Protein AF-A0A831YGY6-F1 (afdb_monomer)

Mean predicted aligned error: 10.05 Å

Secondary structure (DSSP, 8-state):
---------------------TTGGG-TTEEEETTEEEEEEEES-HHHHHHHHHS--SS------S-PPTT---EEEEEEE-PPP-TTSEEEEEEEEEEE-TTS-EEEEEEEEEEEEEEP-TT---EE-S--B-

Structure (mmCIF, N/CA/C/O backbone):
data_AF-A0A831YGY6-F1
#
_entry.id   AF-A0A831YGY6-F1
#
loop_
_atom_site.group_PDB
_atom_site.id
_atom_site.type_symbol
_atom_site.label_atom_id
_atom_site.label_alt_id
_atom_site.label_comp_id
_atom_sit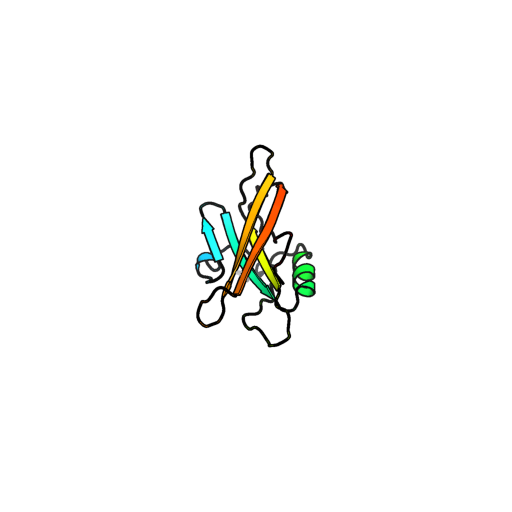e.label_asym_id
_atom_site.label_entity_id
_atom_site.label_seq_id
_atom_site.pdbx_PDB_ins_code
_atom_site.Cartn_x
_atom_site.Cartn_y
_atom_site.Cartn_z
_atom_site.occupancy
_atom_site.B_iso_or_equiv
_atom_site.auth_seq_id
_atom_site.auth_comp_id
_atom_site.auth_asym_id
_atom_site.auth_atom_id
_atom_site.pdbx_PDB_model_num
ATOM 1 N N . MET A 1 1 ? 53.065 4.866 32.891 1.00 40.94 1 MET A N 1
ATOM 2 C CA . MET A 1 1 ? 51.734 5.496 32.756 1.00 40.94 1 MET A CA 1
ATOM 3 C C . MET A 1 1 ? 51.116 4.999 31.463 1.00 40.94 1 MET A C 1
ATOM 5 O O . MET A 1 1 ? 51.554 5.425 30.406 1.00 40.94 1 MET A O 1
ATOM 9 N N . VAL A 1 2 ? 50.180 4.053 31.531 1.00 39.31 2 VAL A N 1
ATOM 10 C CA . VAL A 1 2 ? 49.420 3.594 30.358 1.00 39.31 2 VAL A CA 1
ATOM 11 C C . VAL A 1 2 ? 48.032 4.210 30.491 1.00 39.31 2 VAL A C 1
ATOM 13 O O . VAL A 1 2 ? 47.268 3.813 31.365 1.00 39.31 2 VAL A O 1
ATOM 16 N N . LEU A 1 3 ? 47.752 5.255 29.708 1.00 42.53 3 LEU A N 1
ATOM 17 C CA . LEU A 1 3 ? 46.422 5.857 29.627 1.00 42.53 3 LEU A CA 1
ATOM 18 C C . LEU A 1 3 ? 45.525 4.922 28.807 1.00 42.53 3 LEU A C 1
ATOM 20 O O . LEU A 1 3 ? 45.688 4.812 27.594 1.00 42.53 3 LEU A O 1
ATOM 24 N N . ALA A 1 4 ? 44.584 4.252 29.468 1.00 46.59 4 ALA A N 1
ATOM 25 C CA . ALA A 1 4 ? 43.491 3.554 28.806 1.00 46.59 4 ALA A CA 1
ATOM 26 C C . ALA A 1 4 ? 42.407 4.579 28.436 1.00 46.59 4 ALA A C 1
ATOM 28 O O . ALA A 1 4 ? 41.686 5.070 29.304 1.00 46.59 4 ALA A O 1
ATOM 29 N N . PHE A 1 5 ? 42.305 4.928 27.153 1.00 44.28 5 PHE A N 1
ATOM 30 C CA . PHE A 1 5 ? 41.155 5.662 26.629 1.00 44.28 5 PHE A CA 1
ATOM 31 C C . PHE A 1 5 ? 39.966 4.696 26.531 1.00 44.28 5 PHE A C 1
ATOM 33 O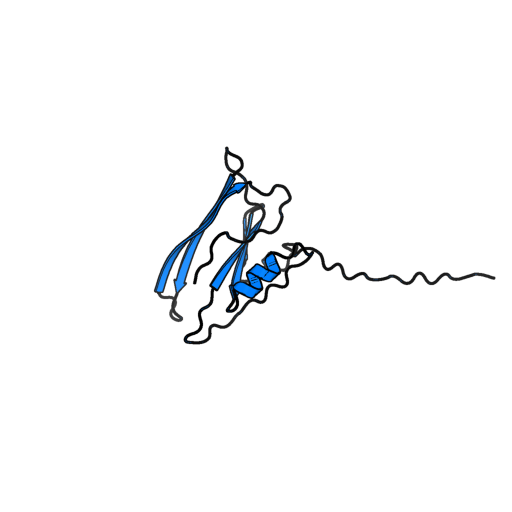 O . PHE A 1 5 ? 39.926 3.843 25.646 1.00 44.28 5 PHE A O 1
ATOM 40 N N . LEU A 1 6 ? 38.995 4.828 27.440 1.00 48.47 6 LEU A N 1
ATOM 41 C CA . LEU A 1 6 ? 37.656 4.280 27.230 1.00 48.47 6 LEU A CA 1
ATOM 42 C C . LEU A 1 6 ? 37.003 5.060 26.082 1.00 48.47 6 LEU A C 1
ATOM 44 O O . LEU A 1 6 ? 36.526 6.177 26.272 1.00 48.47 6 LEU A O 1
ATOM 48 N N . ALA A 1 7 ? 36.978 4.474 24.887 1.00 53.84 7 ALA A N 1
ATOM 49 C CA . ALA A 1 7 ? 36.092 4.930 23.829 1.00 53.84 7 ALA A CA 1
ATOM 50 C C . ALA A 1 7 ? 34.665 4.491 24.188 1.00 53.84 7 ALA A C 1
ATOM 52 O O . ALA A 1 7 ? 34.329 3.308 24.122 1.00 53.84 7 ALA A O 1
ATOM 53 N N . ALA A 1 8 ? 33.833 5.441 24.614 1.00 46.44 8 ALA A N 1
ATOM 54 C CA . ALA A 1 8 ? 32.401 5.229 24.746 1.00 46.44 8 ALA A CA 1
ATOM 55 C C . ALA A 1 8 ? 31.824 4.966 23.348 1.00 46.44 8 ALA A C 1
ATOM 57 O O . ALA A 1 8 ? 31.745 5.871 22.518 1.00 46.44 8 ALA A O 1
ATOM 58 N N . VAL A 1 9 ? 31.450 3.716 23.075 1.00 45.62 9 VAL A N 1
ATOM 59 C CA . VAL A 1 9 ? 30.680 3.364 21.882 1.00 45.62 9 VAL A CA 1
ATOM 60 C C . VAL A 1 9 ? 29.274 3.916 22.091 1.00 45.62 9 VAL A C 1
ATOM 62 O O . VAL A 1 9 ? 28.442 3.309 22.762 1.00 45.62 9 VAL A O 1
ATOM 65 N N . LEU A 1 10 ? 29.024 5.107 21.552 1.00 39.94 10 LEU A N 1
ATOM 66 C CA . LEU A 1 10 ? 27.672 5.598 21.324 1.00 39.94 10 LEU A CA 1
ATOM 67 C C . LEU A 1 10 ? 27.026 4.647 20.315 1.00 39.94 10 LEU A C 1
ATOM 69 O O . LEU A 1 10 ? 27.252 4.761 19.112 1.00 39.94 10 LEU A O 1
ATOM 73 N N . VAL A 1 11 ? 26.234 3.691 20.803 1.00 41.66 11 VAL A N 1
ATOM 74 C CA . VAL A 1 11 ? 25.251 3.006 19.964 1.00 41.66 11 VAL A CA 1
ATOM 75 C C . VAL A 1 11 ? 24.187 4.051 19.650 1.00 41.66 11 VAL A C 1
ATOM 77 O O . VAL A 1 11 ? 23.190 4.191 20.355 1.00 41.66 11 VAL A O 1
ATOM 80 N N . ALA A 1 12 ? 24.443 4.852 18.617 1.00 44.28 12 ALA A N 1
ATOM 81 C CA . ALA A 1 12 ? 23.391 5.567 17.931 1.00 44.28 12 ALA A CA 1
ATOM 82 C C . ALA A 1 12 ? 22.462 4.487 17.377 1.00 44.28 12 ALA A C 1
ATOM 84 O O . ALA A 1 12 ? 22.810 3.795 16.421 1.00 44.28 12 ALA A O 1
ATOM 85 N N . GLY A 1 13 ? 21.318 4.280 18.032 1.00 44.38 13 GLY A N 1
ATOM 86 C CA . GLY A 1 13 ? 20.232 3.520 17.441 1.00 44.38 13 GLY A CA 1
ATOM 87 C C . GLY A 1 13 ? 19.907 4.198 16.121 1.00 44.38 13 GLY A C 1
ATOM 88 O O . GLY A 1 13 ? 19.395 5.316 16.110 1.00 44.38 13 GLY A O 1
ATOM 89 N N . SER A 1 14 ? 20.283 3.565 15.015 1.00 43.28 14 SER A N 1
ATOM 90 C CA . SER A 1 14 ? 19.883 3.995 13.690 1.00 43.28 14 SER A CA 1
ATOM 91 C C . SER A 1 14 ? 18.373 3.809 13.611 1.00 43.28 14 SER A C 1
ATOM 93 O O . SER A 1 14 ? 17.887 2.739 13.246 1.00 43.28 14 SER A O 1
ATOM 95 N N . GLY A 1 15 ? 17.631 4.857 13.971 1.00 41.75 15 GLY A N 1
ATOM 96 C CA . GLY A 1 15 ? 16.355 5.155 13.340 1.00 41.75 15 GLY A CA 1
ATOM 97 C C . GLY A 1 15 ? 16.668 5.343 11.866 1.00 41.75 15 GLY A C 1
ATOM 98 O O . GLY A 1 15 ? 17.002 6.436 11.435 1.00 41.75 15 GLY A O 1
ATOM 99 N N . GLY A 1 16 ? 16.780 4.227 11.158 1.00 31.75 16 GLY A N 1
ATOM 100 C CA . GLY A 1 16 ? 16.930 4.156 9.723 1.00 31.75 16 GLY A CA 1
ATOM 101 C C . GLY A 1 16 ? 15.546 4.094 9.108 1.00 31.75 16 GLY A C 1
ATOM 102 O O . GLY A 1 16 ? 14.554 3.830 9.788 1.00 31.75 16 GLY A O 1
ATOM 103 N N . ARG A 1 17 ? 15.492 4.329 7.799 1.00 44.19 17 ARG A N 1
ATOM 104 C CA . ARG A 1 17 ? 14.357 3.986 6.943 1.00 44.19 17 ARG A CA 1
ATOM 105 C C . ARG A 1 17 ? 13.712 2.675 7.408 1.00 44.19 17 ARG A C 1
ATOM 107 O O . ARG A 1 17 ? 14.431 1.765 7.815 1.00 44.19 17 ARG A O 1
ATOM 114 N N . ALA A 1 18 ? 12.391 2.539 7.277 1.00 44.94 18 ALA A N 1
ATOM 115 C CA . ALA A 1 18 ? 11.835 1.196 7.197 1.00 44.94 18 ALA A CA 1
ATOM 116 C C . ALA A 1 18 ? 12.487 0.542 5.971 1.00 44.94 18 ALA A C 1
ATOM 118 O O . ALA A 1 18 ? 12.136 0.805 4.824 1.00 44.94 18 ALA A O 1
ATOM 119 N N . GLU A 1 19 ? 13.546 -0.218 6.202 1.00 41.78 19 GLU A N 1
ATOM 120 C CA . GLU A 1 19 ? 14.018 -1.159 5.220 1.00 41.78 19 GLU A CA 1
ATOM 121 C C . GLU A 1 19 ? 12.890 -2.177 5.092 1.00 41.78 19 GLU A C 1
ATOM 123 O O . GLU A 1 19 ? 12.319 -2.602 6.103 1.00 41.78 19 GLU A O 1
ATOM 128 N N . ALA A 1 20 ? 12.539 -2.577 3.866 1.00 45.12 20 ALA A N 1
ATOM 129 C CA . ALA A 1 20 ? 11.824 -3.839 3.712 1.00 45.12 20 ALA A CA 1
ATOM 130 C C . ALA A 1 20 ? 12.823 -4.940 4.092 1.00 45.12 20 ALA A C 1
ATOM 132 O O . ALA A 1 20 ? 13.491 -5.525 3.242 1.00 45.12 20 ALA A O 1
ATOM 133 N N . GLY A 1 21 ? 13.032 -5.084 5.394 1.00 43.94 21 GLY A N 1
ATOM 134 C CA . GLY A 1 21 ? 13.857 -6.103 5.988 1.00 43.94 21 GLY A CA 1
ATOM 135 C C . GLY A 1 21 ? 13.072 -7.399 6.057 1.00 43.94 21 GLY A C 1
ATOM 136 O O . GLY A 1 21 ? 11.871 -7.459 5.784 1.00 43.94 21 GLY A O 1
ATOM 137 N N . GLU A 1 22 ? 13.756 -8.436 6.510 1.00 40.31 22 GLU A N 1
ATOM 138 C CA . GLU A 1 22 ? 13.256 -9.799 6.708 1.00 40.31 22 GLU A CA 1
ATOM 139 C C . GLU A 1 22 ? 11.970 -9.914 7.563 1.00 40.31 22 GLU A C 1
ATOM 141 O O . GLU A 1 22 ? 11.363 -10.979 7.654 1.00 40.31 22 GLU A O 1
ATOM 146 N N . ALA A 1 23 ? 11.530 -8.816 8.185 1.00 52.38 23 ALA A N 1
ATOM 147 C CA . ALA A 1 23 ? 10.261 -8.707 8.894 1.00 52.38 23 ALA A CA 1
ATOM 148 C C . ALA A 1 23 ? 9.037 -8.593 7.961 1.00 52.38 23 ALA A C 1
ATOM 150 O O . ALA A 1 23 ? 7.979 -9.113 8.307 1.00 52.38 23 ALA A O 1
ATOM 151 N N . TRP A 1 24 ? 9.153 -7.968 6.779 1.00 59.16 24 TRP A N 1
ATOM 152 C CA . TRP A 1 24 ? 8.032 -7.877 5.826 1.00 59.16 24 TRP A CA 1
ATOM 153 C C . TRP A 1 24 ? 7.754 -9.221 5.164 1.00 59.16 24 TRP A C 1
ATOM 155 O O . TRP A 1 24 ? 6.602 -9.591 5.000 1.00 59.16 24 TRP A O 1
ATOM 165 N N . SER A 1 25 ? 8.790 -10.001 4.854 1.00 58.78 25 SER A N 1
ATOM 166 C CA . SER A 1 25 ? 8.625 -11.296 4.180 1.00 58.78 25 SER A CA 1
ATOM 167 C C . SER A 1 25 ? 7.856 -12.340 5.001 1.00 58.78 25 SER A C 1
ATOM 169 O O . SER A 1 25 ? 7.460 -13.365 4.452 1.00 58.78 25 SER A O 1
ATOM 171 N N . LYS A 1 26 ? 7.636 -12.098 6.301 1.00 69.38 26 LYS A N 1
ATOM 172 C CA . LYS A 1 26 ? 6.876 -12.978 7.205 1.00 69.38 26 LYS A CA 1
ATOM 173 C C . LYS A 1 26 ? 5.524 -12.397 7.631 1.00 69.38 26 LYS A C 1
ATOM 175 O O . LYS A 1 26 ? 4.784 -13.074 8.343 1.00 69.38 26 LYS A O 1
ATOM 180 N N . ALA A 1 27 ? 5.207 -11.160 7.250 1.00 80.56 27 ALA A N 1
ATOM 181 C CA . ALA A 1 27 ? 3.958 -10.521 7.638 1.00 80.56 27 ALA A CA 1
ATOM 182 C C . ALA A 1 27 ? 2.796 -11.065 6.780 1.00 80.56 27 ALA A C 1
ATOM 184 O O . ALA A 1 27 ? 2.945 -11.178 5.564 1.00 80.56 27 ALA A O 1
ATOM 185 N N . PRO A 1 28 ? 1.631 -11.397 7.369 1.00 84.06 28 PRO A N 1
ATOM 186 C CA . PRO A 1 28 ? 0.503 -11.976 6.627 1.00 84.06 28 PRO A CA 1
ATOM 187 C C . PRO A 1 28 ? -0.120 -11.005 5.609 1.00 84.06 28 PRO A C 1
ATOM 189 O O . PRO A 1 28 ? -0.855 -11.419 4.722 1.00 84.06 28 PRO A O 1
ATOM 192 N N . ASN A 1 29 ? 0.174 -9.717 5.749 1.00 88.19 29 ASN A N 1
ATOM 193 C CA . ASN A 1 29 ? -0.276 -8.603 4.923 1.00 88.19 29 ASN A CA 1
ATOM 194 C C . ASN A 1 29 ? 0.812 -8.107 3.952 1.00 88.19 29 ASN A C 1
ATOM 196 O O . ASN A 1 29 ? 0.745 -6.969 3.493 1.00 88.19 29 ASN A O 1
ATOM 200 N N . ALA A 1 30 ? 1.827 -8.922 3.659 1.00 90.12 30 ALA A N 1
ATOM 201 C CA . ALA A 1 30 ? 2.924 -8.565 2.767 1.00 90.12 30 ALA A CA 1
ATOM 202 C C . ALA A 1 30 ? 3.189 -9.644 1.712 1.00 90.12 30 ALA A C 1
ATOM 204 O O . ALA A 1 30 ? 2.978 -10.834 1.940 1.00 90.12 30 ALA A O 1
ATOM 205 N N . ALA A 1 31 ? 3.691 -9.215 0.556 1.00 90.00 31 ALA A N 1
ATOM 206 C CA . ALA A 1 31 ? 4.086 -10.097 -0.537 1.00 90.00 31 ALA A CA 1
ATOM 207 C C . ALA A 1 31 ? 5.215 -9.470 -1.366 1.00 90.00 31 ALA A C 1
ATOM 209 O O . ALA A 1 31 ? 5.390 -8.250 -1.386 1.00 90.00 31 ALA A O 1
ATOM 210 N N . SER A 1 32 ? 5.982 -10.298 -2.076 1.00 89.50 32 SER A N 1
ATOM 211 C CA . SER A 1 32 ? 7.008 -9.828 -3.008 1.00 89.50 32 SER A CA 1
ATOM 212 C C . SER A 1 32 ? 7.167 -10.743 -4.222 1.00 89.50 32 SER A C 1
ATOM 214 O O . SER A 1 32 ? 6.894 -11.941 -4.168 1.00 89.50 32 SER A O 1
ATOM 216 N N . SER A 1 33 ? 7.612 -10.154 -5.331 1.00 88.00 33 SER A N 1
ATOM 217 C CA . SER A 1 33 ? 7.979 -10.838 -6.570 1.00 88.00 33 SER A CA 1
ATOM 218 C C . SER A 1 33 ? 9.138 -10.090 -7.231 1.00 88.00 33 SER A C 1
ATOM 220 O O . SER A 1 33 ? 9.001 -8.937 -7.646 1.00 88.00 33 SER A O 1
ATOM 222 N N . GLY A 1 34 ? 10.311 -10.726 -7.298 1.00 87.81 34 GLY A N 1
ATOM 223 C CA . GLY A 1 34 ? 11.539 -10.063 -7.740 1.00 87.81 34 GLY A CA 1
ATOM 224 C C . GLY A 1 34 ? 11.864 -8.843 -6.872 1.00 87.81 34 GLY A C 1
ATOM 225 O O . GLY A 1 34 ? 11.928 -8.947 -5.648 1.00 87.81 34 GLY A O 1
ATOM 226 N N . ASN A 1 35 ? 12.048 -7.683 -7.506 1.00 87.50 35 ASN A N 1
ATOM 227 C CA . ASN A 1 35 ? 12.322 -6.423 -6.806 1.00 87.50 35 ASN A CA 1
ATOM 228 C C . ASN A 1 35 ? 11.058 -5.743 -6.262 1.00 87.50 35 ASN A C 1
ATOM 230 O O . ASN A 1 35 ? 11.170 -4.837 -5.435 1.00 87.50 35 ASN A O 1
ATOM 234 N N . PHE A 1 36 ? 9.874 -6.161 -6.714 1.00 90.62 36 PHE A N 1
ATOM 235 C CA . PHE A 1 36 ? 8.616 -5.560 -6.304 1.00 90.62 36 PHE A CA 1
ATOM 236 C C . PHE A 1 36 ? 8.144 -6.165 -4.982 1.00 90.62 36 PHE A C 1
ATOM 238 O O . PHE A 1 36 ? 8.063 -7.387 -4.840 1.00 90.62 36 PHE A O 1
ATOM 245 N N . ALA A 1 37 ? 7.832 -5.314 -4.010 1.00 91.00 37 ALA A N 1
ATOM 246 C CA . ALA A 1 37 ? 7.328 -5.729 -2.707 1.00 91.00 37 ALA A CA 1
ATOM 247 C C . ALA A 1 37 ? 6.200 -4.806 -2.256 1.00 91.00 37 ALA A C 1
ATOM 249 O O . ALA A 1 37 ? 6.262 -3.597 -2.489 1.00 91.00 37 ALA A O 1
ATOM 250 N N . VAL A 1 38 ? 5.208 -5.387 -1.585 1.00 91.94 38 VAL A N 1
ATOM 251 C CA . VAL A 1 38 ? 4.033 -4.692 -1.059 1.00 91.94 38 VAL A CA 1
ATOM 252 C C . VAL A 1 38 ? 3.781 -5.071 0.397 1.00 91.94 38 VAL A C 1
ATOM 254 O O . VAL A 1 38 ? 4.057 -6.194 0.821 1.00 91.94 38 VAL A O 1
ATOM 257 N N . LEU A 1 39 ? 3.220 -4.127 1.142 1.00 90.69 39 LEU A N 1
ATOM 258 C CA . LEU A 1 39 ? 2.685 -4.284 2.484 1.00 90.69 39 LEU A CA 1
ATOM 259 C C . LEU A 1 39 ? 1.343 -3.549 2.533 1.00 90.69 39 LEU A C 1
ATOM 261 O O . LEU A 1 39 ? 1.289 -2.333 2.356 1.00 90.69 39 LEU A O 1
ATOM 265 N N . GLN A 1 40 ? 0.265 -4.278 2.788 1.00 91.62 40 GLN A N 1
ATOM 266 C CA . GLN A 1 40 ? -1.043 -3.693 3.050 1.00 91.62 40 GLN A CA 1
ATOM 267 C C . GLN A 1 40 ? -1.094 -3.217 4.500 1.00 91.62 40 GLN A C 1
ATOM 269 O O . GLN A 1 40 ? -0.820 -3.989 5.413 1.00 91.62 40 GLN A O 1
ATOM 274 N N . ILE A 1 41 ? -1.481 -1.972 4.737 1.00 89.56 41 ILE A N 1
ATOM 275 C CA . ILE A 1 41 ? -1.650 -1.427 6.086 1.00 89.56 41 ILE A CA 1
ATOM 276 C C . ILE A 1 41 ? -3.074 -0.928 6.266 1.00 89.56 41 ILE A C 1
ATOM 278 O O . ILE A 1 41 ? -3.650 -0.387 5.330 1.00 89.56 41 ILE A O 1
ATOM 282 N N . ALA A 1 42 ? -3.626 -1.101 7.463 1.00 90.31 42 ALA A N 1
ATOM 283 C CA . ALA A 1 42 ? -4.958 -0.630 7.815 1.00 90.31 42 ALA A CA 1
ATOM 284 C C . ALA A 1 42 ? -4.877 0.304 9.027 1.00 90.31 42 ALA A C 1
ATOM 286 O O . ALA A 1 42 ? -4.055 0.076 9.917 1.00 90.31 42 ALA A O 1
ATOM 287 N N . THR A 1 43 ? -5.689 1.357 9.063 1.00 88.56 43 THR A N 1
ATOM 288 C CA . THR A 1 43 ? -5.713 2.335 10.157 1.00 88.56 43 THR A CA 1
ATOM 289 C C . THR A 1 43 ? -7.100 2.948 10.333 1.00 88.56 43 THR A C 1
ATOM 291 O O . THR A 1 43 ? -7.851 3.121 9.378 1.00 88.56 43 THR A O 1
ATOM 294 N N . THR A 1 44 ? -7.432 3.296 11.567 1.00 90.75 44 THR A N 1
ATOM 295 C CA . THR A 1 44 ? -8.603 4.096 11.945 1.00 90.75 44 THR A CA 1
ATOM 296 C C . THR A 1 44 ? -8.285 5.594 12.019 1.00 90.75 44 THR A C 1
ATOM 298 O O . THR A 1 44 ? -9.187 6.396 12.255 1.00 90.75 44 THR A O 1
ATOM 301 N N . ASP A 1 45 ? -7.020 5.979 11.801 1.00 89.62 45 ASP A N 1
ATOM 302 C CA . ASP A 1 45 ? -6.529 7.363 11.804 1.00 89.62 45 ASP A CA 1
ATOM 303 C C . ASP A 1 45 ? -5.675 7.647 10.542 1.00 89.62 45 ASP A C 1
ATOM 305 O O . ASP A 1 45 ? -4.441 7.751 10.607 1.00 89.62 45 ASP A O 1
ATOM 309 N N . PRO A 1 46 ? -6.312 7.723 9.355 1.00 89.94 46 PRO A N 1
ATOM 310 C CA . PRO A 1 46 ? -5.617 7.943 8.084 1.00 89.94 46 PRO A CA 1
ATOM 311 C C . PRO A 1 46 ? -4.891 9.294 8.036 1.00 89.94 46 PRO A C 1
ATOM 313 O O . PRO A 1 46 ? -3.813 9.399 7.449 1.00 89.94 46 PRO A O 1
ATOM 316 N N . GLU A 1 47 ? -5.424 10.324 8.696 1.00 90.94 47 GLU A N 1
ATOM 317 C CA . GLU A 1 47 ? -4.804 11.651 8.747 1.00 90.94 47 GLU A CA 1
ATOM 318 C C . GLU A 1 47 ? -3.471 11.632 9.501 1.00 90.94 47 GLU A C 1
ATOM 320 O O . GLU A 1 47 ? -2.480 12.198 9.021 1.00 90.94 47 GLU A O 1
ATOM 325 N N . ALA A 1 48 ? -3.400 10.952 10.651 1.00 87.62 48 ALA A N 1
ATOM 326 C CA . ALA A 1 48 ? -2.142 10.795 11.373 1.00 87.62 48 ALA A CA 1
ATOM 327 C C . ALA A 1 48 ? -1.123 9.978 10.571 1.00 87.62 48 ALA A C 1
ATOM 329 O O . ALA A 1 48 ? 0.063 10.319 10.572 1.00 87.62 48 ALA A O 1
ATOM 330 N N . LEU A 1 49 ? -1.571 8.939 9.857 1.00 86.88 49 LEU A N 1
ATOM 331 C CA . LEU A 1 49 ? -0.710 8.137 8.988 1.00 86.88 49 LEU A CA 1
ATOM 332 C C . LEU A 1 49 ? -0.096 8.985 7.874 1.00 86.88 49 LEU A C 1
ATOM 334 O O . LEU A 1 49 ? 1.122 8.975 7.708 1.00 86.88 49 LEU A O 1
ATOM 338 N N . LEU A 1 50 ? -0.913 9.747 7.144 1.00 89.06 50 LEU A N 1
ATOM 339 C CA . LEU A 1 50 ? -0.445 10.616 6.060 1.00 89.06 50 LEU A CA 1
ATOM 340 C C . LEU A 1 50 ? 0.462 11.735 6.585 1.00 89.06 50 LEU A C 1
ATOM 342 O O . LEU A 1 50 ? 1.487 12.049 5.974 1.00 89.06 50 LEU A O 1
ATOM 346 N N . THR A 1 51 ? 0.134 12.293 7.752 1.00 88.50 51 THR A N 1
ATOM 347 C CA . THR A 1 51 ? 0.971 13.293 8.424 1.00 88.50 51 THR A CA 1
ATOM 348 C C . THR A 1 51 ? 2.338 12.715 8.770 1.00 88.50 51 THR A C 1
ATOM 350 O O . THR A 1 51 ? 3.354 13.354 8.502 1.00 88.50 51 THR A O 1
ATOM 353 N N . GLU A 1 52 ? 2.391 11.511 9.338 1.00 84.00 52 GLU A N 1
ATOM 354 C CA . GLU A 1 52 ? 3.652 10.846 9.667 1.00 84.00 52 GLU A CA 1
ATOM 355 C C . GLU A 1 52 ? 4.435 10.477 8.405 1.00 84.00 52 GLU A C 1
ATOM 357 O O . GLU A 1 52 ? 5.632 10.736 8.341 1.00 84.00 52 GLU A O 1
ATOM 362 N N . TRP A 1 53 ? 3.761 9.966 7.371 1.00 85.25 53 TRP A N 1
ATOM 363 C CA . TRP A 1 53 ? 4.381 9.635 6.086 1.00 85.25 53 TRP A CA 1
ATOM 364 C C . TRP A 1 53 ? 5.033 10.850 5.412 1.00 85.25 53 TRP A C 1
ATOM 366 O O . TRP A 1 53 ? 6.070 10.727 4.763 1.00 85.25 53 TRP A O 1
ATOM 376 N N . SER A 1 54 ? 4.449 12.041 5.581 1.00 86.12 54 SER A N 1
ATOM 377 C CA . SER A 1 54 ? 4.978 13.283 5.004 1.00 86.12 54 SER A CA 1
ATOM 378 C C . SER A 1 54 ? 6.275 13.766 5.663 1.00 86.12 54 SER A C 1
ATOM 380 O O . SER A 1 54 ? 7.035 14.537 5.067 1.00 86.12 54 SER A O 1
ATOM 382 N N . LYS A 1 55 ? 6.557 13.309 6.889 1.00 79.75 55 LYS A N 1
ATOM 383 C CA . LYS A 1 55 ? 7.813 13.595 7.572 1.00 79.75 55 LYS A CA 1
ATOM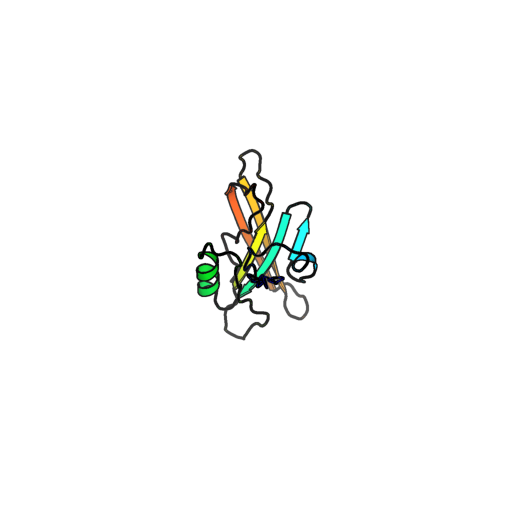 384 C C . LYS A 1 55 ? 8.870 12.749 6.881 1.00 79.75 55 LYS A C 1
ATOM 386 O O . LYS A 1 55 ? 8.907 11.536 7.033 1.00 79.75 55 LYS A O 1
ATOM 391 N N . GLN A 1 56 ? 9.740 13.387 6.105 1.00 67.12 56 GLN A N 1
ATOM 392 C CA . GLN A 1 56 ? 10.872 12.748 5.422 1.00 67.12 56 GLN A CA 1
ATOM 393 C C . GLN A 1 56 ? 11.960 12.287 6.419 1.00 67.12 56 GLN A C 1
ATOM 395 O O . GLN A 1 56 ? 13.153 12.514 6.222 1.00 67.12 56 GLN A O 1
ATOM 400 N N . THR A 1 57 ? 11.559 11.690 7.541 1.00 60.91 57 THR A N 1
ATOM 401 C CA . THR A 1 57 ? 12.421 11.182 8.597 1.00 60.91 57 THR A CA 1
ATOM 402 C C . THR A 1 57 ? 12.719 9.700 8.375 1.00 60.91 57 THR A C 1
ATOM 404 O O . THR A 1 57 ? 11.842 8.939 7.961 1.00 60.91 57 THR A O 1
ATOM 407 N N . PRO A 1 58 ? 13.950 9.251 8.656 1.00 56.59 58 PRO A N 1
ATOM 408 C CA . PRO A 1 58 ? 14.278 7.834 8.668 1.00 56.59 58 PRO A CA 1
ATOM 409 C C . PRO A 1 58 ? 13.378 7.027 9.622 1.00 56.59 58 PRO A C 1
ATOM 411 O O . PRO A 1 58 ? 13.399 7.230 10.834 1.00 56.59 58 PRO A O 1
ATOM 414 N N . GLY A 1 59 ? 12.614 6.094 9.052 1.00 55.75 59 GLY A N 1
ATOM 415 C CA . GLY A 1 59 ? 11.708 5.209 9.783 1.00 55.75 59 GLY A CA 1
ATOM 416 C C . GLY A 1 59 ? 10.326 5.836 9.920 1.00 55.75 59 GLY A C 1
ATOM 417 O O . GLY A 1 59 ? 10.168 6.860 10.572 1.00 55.75 59 GLY A O 1
ATOM 418 N N . VAL A 1 60 ? 9.317 5.219 9.303 1.00 55.28 60 VAL A N 1
ATOM 419 C CA . VAL A 1 60 ? 7.921 5.628 9.496 1.00 55.28 60 VAL A CA 1
ATOM 420 C C . VAL A 1 60 ? 7.319 4.722 10.560 1.00 55.28 60 VAL A C 1
ATOM 422 O O . VAL A 1 60 ? 7.224 3.508 10.368 1.00 55.28 60 VAL A O 1
ATOM 425 N N . SER A 1 61 ? 6.921 5.306 11.689 1.00 60.19 61 SER A N 1
ATOM 426 C CA . SER A 1 61 ? 6.142 4.597 12.703 1.00 60.19 61 SER A CA 1
ATOM 427 C C . SER A 1 61 ? 4.677 4.579 12.272 1.00 60.19 61 SER A C 1
ATOM 429 O O . SER A 1 61 ? 3.901 5.478 12.588 1.00 60.19 61 SER A O 1
ATOM 431 N N . LEU A 1 62 ? 4.306 3.567 11.489 1.00 66.69 62 LEU A N 1
ATOM 432 C CA . LEU A 1 62 ? 2.932 3.384 11.033 1.00 66.69 62 LEU A CA 1
ATOM 433 C C . LEU A 1 62 ? 2.092 2.808 12.176 1.00 66.69 62 LEU A C 1
ATOM 435 O O . LEU A 1 62 ? 2.210 1.627 12.512 1.00 66.69 62 LEU A O 1
ATOM 439 N N . LYS A 1 63 ? 1.222 3.632 12.768 1.00 67.38 63 LYS A N 1
ATOM 440 C CA . LYS A 1 63 ? 0.155 3.124 13.635 1.00 67.38 63 LYS A CA 1
ATOM 441 C C . LYS A 1 63 ? -0.860 2.397 12.764 1.00 67.38 63 LYS A C 1
ATOM 443 O O . LYS A 1 63 ? -1.633 3.021 12.041 1.00 67.38 63 LYS A O 1
ATOM 448 N N . THR A 1 64 ? -0.798 1.075 12.819 1.00 71.50 64 THR A N 1
ATOM 449 C CA . THR A 1 64 ? -1.721 0.196 12.112 1.00 71.50 64 THR A CA 1
ATOM 450 C C . THR A 1 64 ? -2.676 -0.445 13.099 1.00 71.50 64 THR A C 1
ATOM 452 O O . THR A 1 64 ? -2.300 -0.767 14.229 1.00 71.50 64 THR A O 1
ATOM 455 N N . ASP A 1 65 ? -3.912 -0.624 12.660 1.00 75.19 65 ASP A N 1
ATOM 456 C CA . ASP A 1 65 ? -4.950 -1.288 13.424 1.00 75.19 6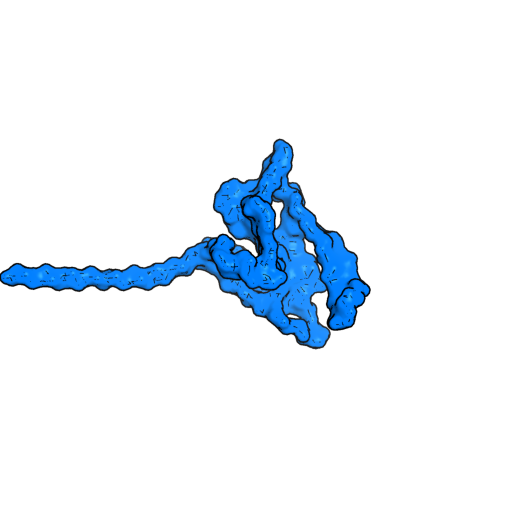5 ASP A CA 1
ATOM 457 C C . ASP A 1 65 ? -5.107 -2.724 12.934 1.00 75.19 65 ASP A C 1
ATOM 459 O O . ASP A 1 65 ? -5.157 -3.011 11.740 1.00 75.19 65 ASP A O 1
ATOM 463 N N . THR A 1 66 ? -5.186 -3.647 13.887 1.00 75.00 66 THR A N 1
ATOM 464 C CA . THR A 1 66 ? -5.439 -5.076 13.628 1.00 75.00 66 THR A CA 1
ATOM 465 C C . THR A 1 66 ? -6.861 -5.482 14.008 1.00 75.00 66 THR A C 1
ATOM 467 O O . THR A 1 66 ? -7.225 -6.652 13.915 1.00 75.00 66 THR A O 1
ATOM 470 N N . GLN A 1 67 ? -7.670 -4.519 14.456 1.00 75.88 67 GLN A N 1
ATOM 471 C CA . GLN A 1 67 ? -9.038 -4.726 14.906 1.00 75.88 67 GLN A CA 1
ATOM 472 C C . GLN A 1 67 ? -9.950 -3.687 14.267 1.00 75.88 67 GLN A C 1
ATOM 474 O O . GLN A 1 67 ? -9.622 -2.505 14.223 1.00 75.88 67 GLN A O 1
ATOM 479 N N . ALA A 1 68 ? -11.115 -4.138 13.814 1.00 77.56 68 ALA A N 1
ATOM 480 C CA . ALA A 1 68 ? -12.183 -3.261 13.363 1.00 77.56 68 ALA A CA 1
ATOM 481 C C . ALA A 1 68 ? -13.203 -3.074 14.491 1.00 77.56 68 ALA A C 1
ATOM 483 O O . ALA A 1 68 ? -13.675 -4.049 15.087 1.00 77.56 68 ALA A O 1
ATOM 484 N N . VAL A 1 69 ? -13.574 -1.825 14.767 1.00 83.88 69 VAL A N 1
ATOM 485 C CA . VAL A 1 69 ? -14.650 -1.482 15.703 1.00 83.88 69 VAL A CA 1
ATOM 486 C C . VAL A 1 69 ? -15.922 -1.214 14.907 1.00 83.88 69 VAL A C 1
ATOM 488 O O . VAL A 1 69 ? -15.901 -0.571 13.859 1.00 83.88 69 VAL A O 1
ATOM 491 N N . ARG A 1 70 ? -17.064 -1.711 15.395 1.00 83.81 70 ARG A N 1
ATOM 492 C CA . ARG A 1 70 ? -18.355 -1.445 14.743 1.00 83.81 70 ARG A CA 1
ATOM 493 C C . ARG A 1 70 ? -18.603 0.059 14.631 1.00 83.81 70 ARG A C 1
ATOM 495 O O . ARG A 1 70 ? -18.413 0.785 15.601 1.00 83.81 70 ARG A O 1
ATOM 502 N N . ASN A 1 71 ? -19.130 0.477 13.479 1.00 86.19 71 ASN A N 1
ATOM 503 C CA . ASN A 1 71 ? -19.444 1.871 13.147 1.00 86.19 71 ASN A CA 1
ATOM 504 C C . ASN A 1 71 ? -18.227 2.812 13.139 1.00 86.19 71 ASN A C 1
ATOM 506 O O . ASN A 1 71 ? -18.400 4.025 13.235 1.00 86.19 71 ASN A O 1
ATOM 510 N N . GLN A 1 72 ? -17.018 2.266 13.015 1.00 87.56 72 GLN A N 1
ATOM 511 C CA . GLN A 1 72 ? -15.797 3.027 12.795 1.00 87.56 72 GLN A CA 1
ATOM 512 C C . GLN A 1 72 ? -15.226 2.634 11.431 1.00 87.56 72 GLN A C 1
ATOM 514 O O . GLN A 1 72 ? -15.175 1.448 11.101 1.00 87.56 72 GLN A O 1
ATOM 519 N N . ILE A 1 73 ? -14.854 3.629 10.627 1.00 87.12 73 ILE A N 1
ATOM 520 C CA . ILE A 1 73 ? -14.224 3.397 9.325 1.00 87.12 73 ILE A CA 1
ATOM 521 C C . ILE A 1 73 ? -12.78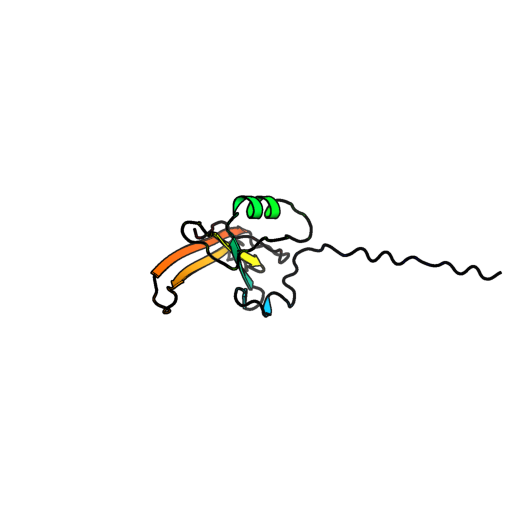8 2.931 9.573 1.00 87.12 73 ILE A C 1
ATOM 523 O O . ILE A 1 73 ? -12.109 3.445 10.463 1.00 87.12 73 ILE A O 1
ATOM 527 N N . ILE A 1 74 ? -12.351 1.946 8.795 1.00 89.38 74 ILE A N 1
ATOM 528 C CA . ILE A 1 74 ? -10.960 1.517 8.730 1.00 89.38 74 ILE A CA 1
ATOM 529 C C . ILE A 1 74 ? -10.489 1.717 7.296 1.00 89.38 74 ILE A C 1
ATOM 531 O O . ILE A 1 74 ? -11.066 1.156 6.370 1.00 89.38 74 ILE A O 1
ATOM 535 N N . GLU A 1 75 ? -9.451 2.523 7.117 1.00 91.56 75 GLU A N 1
ATOM 536 C CA . GLU A 1 75 ? -8.867 2.765 5.806 1.00 91.56 75 GLU A CA 1
ATOM 537 C C . GLU A 1 75 ? -7.656 1.872 5.579 1.00 91.56 75 GLU A C 1
ATOM 539 O O . GLU A 1 75 ? -6.850 1.646 6.483 1.00 91.56 75 GLU A O 1
ATOM 544 N N . THR A 1 76 ? -7.517 1.372 4.356 1.00 92.12 76 THR A N 1
ATOM 545 C CA . THR A 1 76 ? -6.393 0.548 3.921 1.00 92.12 76 THR A CA 1
ATOM 546 C C . THR A 1 76 ? -5.549 1.277 2.884 1.00 92.12 76 THR A C 1
ATOM 548 O O . THR A 1 76 ? -6.072 1.764 1.885 1.00 92.12 76 THR A O 1
ATOM 551 N N . PHE A 1 77 ? -4.231 1.268 3.084 1.00 93.62 77 PHE A N 1
ATOM 552 C CA . PHE A 1 77 ? -3.229 1.768 2.143 1.00 93.62 77 PHE A CA 1
ATOM 553 C C . PHE A 1 77 ? -2.290 0.638 1.709 1.00 93.62 77 PHE A C 1
ATOM 555 O O . PHE A 1 77 ? -2.112 -0.353 2.425 1.00 93.62 77 PHE A O 1
ATOM 562 N N . ILE A 1 78 ? -1.632 0.815 0.563 1.00 94.12 78 ILE A N 1
ATOM 563 C CA . ILE A 1 78 ? -0.553 -0.068 0.110 1.00 94.12 78 ILE A CA 1
ATOM 564 C C . ILE A 1 78 ? 0.770 0.676 0.231 1.00 94.12 78 ILE A C 1
ATOM 566 O O . ILE A 1 78 ? 0.976 1.709 -0.400 1.00 94.12 78 ILE A O 1
ATOM 570 N N . VAL A 1 79 ? 1.693 0.126 1.010 1.00 92.12 79 VAL A N 1
ATOM 571 C CA . VAL A 1 79 ? 3.098 0.528 0.979 1.00 92.12 79 VAL A CA 1
ATOM 572 C C . VAL A 1 79 ? 3.817 -0.378 -0.005 1.00 92.12 79 VAL A C 1
ATOM 574 O O . VAL A 1 79 ? 3.667 -1.596 0.055 1.00 92.12 79 VAL A O 1
ATOM 577 N N . PHE A 1 80 ? 4.607 0.188 -0.909 1.00 92.19 80 PHE A N 1
ATOM 578 C CA . PHE A 1 80 ? 5.290 -0.585 -1.940 1.00 92.19 80 PHE A CA 1
ATOM 579 C C . PHE A 1 80 ? 6.699 -0.067 -2.226 1.00 92.19 80 PHE A C 1
ATOM 581 O O . PHE A 1 80 ? 7.068 1.041 -1.844 1.00 92.19 80 PHE A O 1
ATOM 588 N N . LYS A 1 81 ? 7.505 -0.887 -2.904 1.00 91.44 81 LYS A N 1
ATOM 589 C CA . LYS A 1 81 ? 8.787 -0.483 -3.496 1.00 91.44 81 LYS A CA 1
ATOM 590 C C . LYS A 1 81 ? 9.134 -1.342 -4.705 1.00 91.44 81 LYS A C 1
ATOM 592 O O . LYS A 1 81 ? 8.555 -2.409 -4.901 1.00 91.44 81 LYS A O 1
ATOM 597 N N . GLY A 1 82 ? 10.120 -0.890 -5.480 1.00 91.00 82 GLY A N 1
ATOM 598 C CA . GLY A 1 82 ? 10.685 -1.654 -6.596 1.00 91.00 82 GLY A CA 1
ATOM 599 C C . GLY A 1 82 ? 9.738 -1.836 -7.775 1.00 91.00 82 GLY A C 1
ATOM 600 O O . GLY A 1 82 ? 9.845 -2.807 -8.522 1.00 91.00 82 GLY A O 1
ATOM 601 N N . CYS A 1 83 ? 8.808 -0.896 -7.939 1.00 92.56 83 CYS A N 1
ATOM 602 C CA . CYS A 1 83 ? 8.009 -0.793 -9.145 1.00 92.56 83 CYS A CA 1
ATOM 603 C C . CYS A 1 83 ? 8.927 -0.511 -10.336 1.00 92.56 83 CYS A C 1
ATOM 605 O O . CYS A 1 83 ? 9.636 0.495 -10.355 1.00 92.56 83 CYS A O 1
ATOM 607 N N . THR A 1 84 ? 8.929 -1.413 -11.313 1.00 92.12 84 THR A N 1
ATOM 608 C CA . THR A 1 84 ? 9.697 -1.223 -12.545 1.00 92.12 84 THR A CA 1
ATOM 609 C C . THR A 1 84 ? 8.905 -0.321 -13.481 1.00 92.12 84 THR A C 1
ATOM 611 O O . THR A 1 84 ? 7.720 -0.566 -13.705 1.00 92.12 84 THR A O 1
ATOM 614 N N . GLY A 1 85 ? 9.552 0.720 -14.004 1.00 93.25 85 GLY A N 1
ATOM 615 C CA . GLY A 1 85 ? 8.926 1.634 -14.952 1.00 93.25 85 GLY A CA 1
ATOM 616 C C . GLY A 1 85 ? 8.544 0.946 -16.265 1.00 93.25 85 GLY A C 1
ATOM 617 O O . GLY A 1 85 ? 9.220 0.020 -16.719 1.00 93.25 85 GLY A O 1
ATOM 618 N N . ASP A 1 86 ? 7.462 1.414 -16.879 1.00 94.25 86 ASP A N 1
ATOM 619 C CA . ASP A 1 86 ? 7.084 1.069 -18.246 1.00 94.25 86 ASP A CA 1
ATOM 620 C C . ASP A 1 86 ? 8.032 1.714 -19.283 1.00 94.25 86 ASP A C 1
ATOM 622 O O . ASP A 1 86 ? 9.066 2.296 -18.949 1.00 94.25 86 ASP A O 1
ATOM 626 N N . ALA A 1 87 ? 7.682 1.639 -20.570 1.00 96.19 87 ALA A N 1
ATOM 627 C CA . ALA A 1 87 ? 8.474 2.249 -21.642 1.00 96.19 87 ALA A CA 1
ATOM 628 C C . ALA A 1 87 ? 8.624 3.782 -21.521 1.00 96.19 87 ALA A C 1
ATOM 630 O O . ALA A 1 87 ? 9.554 4.344 -22.098 1.00 96.19 87 ALA A O 1
ATOM 631 N N . ALA A 1 88 ? 7.731 4.454 -20.789 1.00 95.50 88 ALA A N 1
ATOM 632 C CA . ALA A 1 88 ? 7.802 5.879 -20.482 1.00 95.50 88 ALA A CA 1
ATOM 633 C C . ALA A 1 88 ? 8.517 6.166 -19.145 1.00 95.50 88 ALA A C 1
ATOM 635 O O . ALA A 1 88 ? 8.667 7.329 -18.774 1.00 95.50 88 ALA A O 1
ATOM 636 N N . GLY A 1 89 ? 8.975 5.132 -18.430 1.00 95.00 89 GLY A N 1
ATOM 637 C CA . GLY A 1 89 ? 9.584 5.247 -17.105 1.00 95.00 89 GLY A CA 1
ATOM 638 C C . GLY A 1 89 ? 8.568 5.407 -15.972 1.00 95.00 89 GLY A C 1
ATOM 639 O O . GLY A 1 89 ? 8.953 5.733 -14.847 1.00 95.00 89 GLY A O 1
ATOM 640 N N . ASN A 1 90 ? 7.280 5.17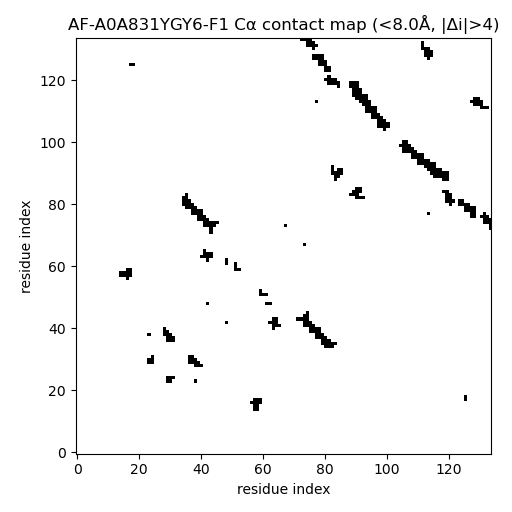8 -16.242 1.00 95.62 90 ASN A N 1
ATOM 641 C CA . ASN A 1 90 ? 6.225 5.320 -15.248 1.00 95.62 90 ASN A CA 1
ATOM 642 C C . ASN A 1 90 ? 5.981 4.004 -14.512 1.00 95.62 90 ASN A C 1
ATOM 644 O O . ASN A 1 90 ? 5.860 2.937 -15.113 1.00 95.62 90 ASN A O 1
ATOM 648 N N . CYS A 1 91 ? 5.861 4.095 -13.197 1.00 93.94 91 CYS A N 1
ATOM 649 C CA . CYS A 1 91 ? 5.260 3.073 -12.372 1.00 93.94 91 CYS A CA 1
ATOM 650 C C . CYS A 1 91 ? 3.748 3.014 -12.632 1.00 93.94 91 CYS A C 1
ATOM 652 O O . CYS A 1 91 ? 3.050 4.024 -12.519 1.00 93.94 91 CYS A O 1
ATOM 654 N N . ASN A 1 92 ? 3.260 1.820 -12.974 1.00 95.19 92 ASN A N 1
ATOM 655 C CA . ASN A 1 92 ? 1.838 1.538 -13.142 1.00 95.19 92 ASN A CA 1
ATOM 656 C C . ASN A 1 92 ? 1.474 0.296 -12.327 1.00 95.19 92 ASN A C 1
ATOM 658 O O . ASN A 1 92 ? 1.689 -0.837 -12.755 1.00 95.19 92 ASN A O 1
ATOM 662 N N . VAL A 1 93 ? 0.946 0.529 -11.132 1.00 95.50 93 VAL A N 1
ATOM 663 C CA . VAL A 1 93 ? 0.484 -0.482 -10.185 1.00 95.50 93 VAL A CA 1
ATOM 664 C C . VAL A 1 93 ? -0.964 -0.173 -9.846 1.00 95.50 93 VAL A C 1
ATOM 666 O O . VAL A 1 93 ? -1.290 0.909 -9.352 1.00 95.50 93 VAL A O 1
ATOM 669 N N . THR A 1 94 ? -1.820 -1.155 -10.082 1.00 96.06 94 THR A N 1
ATOM 670 C CA . THR A 1 94 ? -3.216 -1.171 -9.651 1.00 96.06 94 THR A CA 1
ATOM 671 C C . THR A 1 94 ? -3.409 -2.257 -8.600 1.00 96.06 94 THR A C 1
ATOM 673 O O . THR A 1 94 ? -2.530 -3.091 -8.364 1.00 96.06 94 THR A O 1
ATOM 676 N N . VAL A 1 95 ? -4.557 -2.231 -7.936 1.00 94.94 95 VAL A N 1
ATOM 677 C CA . VAL A 1 95 ? -4.937 -3.208 -6.921 1.00 94.94 95 VAL A CA 1
ATOM 678 C C . VAL A 1 95 ? -6.405 -3.567 -7.078 1.00 94.94 95 VAL A C 1
ATOM 680 O O . VAL A 1 95 ? -7.245 -2.696 -7.286 1.00 94.94 95 VAL A O 1
ATOM 683 N N . ASP A 1 96 ? -6.703 -4.854 -6.943 1.00 95.31 96 ASP A N 1
ATOM 684 C CA . ASP A 1 96 ? -8.061 -5.359 -6.797 1.00 95.31 96 ASP A CA 1
ATOM 685 C C . ASP A 1 96 ? -8.269 -5.761 -5.337 1.00 95.31 96 ASP A C 1
ATOM 687 O O . ASP A 1 96 ? -7.661 -6.709 -4.838 1.00 95.31 96 ASP A O 1
ATOM 691 N N . TYR A 1 97 ? -9.124 -5.023 -4.640 1.00 92.69 97 TYR A N 1
ATOM 692 C CA . TYR A 1 97 ? -9.532 -5.331 -3.280 1.00 92.69 97 TYR A CA 1
ATOM 693 C C . TYR A 1 97 ? -10.744 -6.256 -3.286 1.00 92.69 97 TYR A C 1
ATOM 695 O O . TYR A 1 97 ? -11.735 -6.005 -3.976 1.00 92.69 97 TYR A O 1
ATOM 703 N N . GLU A 1 98 ? -10.700 -7.283 -2.443 1.00 94.00 98 GLU A N 1
ATOM 704 C CA . GLU A 1 98 ? -11.855 -8.102 -2.097 1.00 94.00 98 GLU A CA 1
ATOM 705 C C . GLU A 1 98 ? -12.057 -8.080 -0.582 1.00 94.00 98 GLU A C 1
ATOM 707 O O . GLU A 1 98 ? -11.167 -8.439 0.187 1.00 94.00 98 GLU A O 1
ATOM 712 N N . VAL A 1 99 ? -13.249 -7.665 -0.157 1.00 90.44 99 VAL A N 1
ATOM 713 C CA . VAL A 1 99 ? -13.665 -7.725 1.245 1.00 90.44 99 VAL A CA 1
ATOM 714 C C . VAL A 1 99 ? -14.510 -8.973 1.419 1.00 90.44 99 VAL A C 1
ATOM 716 O O . VAL A 1 99 ? -15.517 -9.132 0.728 1.00 90.44 99 VAL A O 1
ATOM 719 N N . THR A 1 100 ? -14.132 -9.846 2.347 1.00 93.31 100 THR A N 1
ATOM 720 C CA . THR A 1 100 ? -14.894 -11.053 2.685 1.00 93.31 100 THR A CA 1
ATOM 721 C C . THR A 1 100 ? -15.511 -10.944 4.069 1.00 93.31 100 THR A C 1
ATOM 723 O O . THR A 1 100 ? -14.905 -10.399 4.991 1.00 93.31 100 THR A O 1
ATOM 726 N N . ASP A 1 101 ? -16.703 -11.505 4.238 1.00 89.00 101 ASP A N 1
ATOM 727 C CA . ASP A 1 101 ? -17.288 -11.700 5.560 1.00 89.00 101 ASP A CA 1
ATOM 728 C C . ASP A 1 101 ? -16.526 -12.783 6.364 1.00 89.00 101 ASP A C 1
ATOM 730 O O . ASP A 1 101 ? -15.674 -13.492 5.815 1.00 89.00 101 ASP A O 1
ATOM 734 N N . PRO A 1 102 ? -16.818 -12.961 7.668 1.00 89.00 102 PRO A N 1
ATOM 735 C CA . PRO A 1 102 ? -16.158 -13.984 8.483 1.00 89.00 102 PRO A CA 1
ATOM 736 C C . PRO A 1 102 ? -16.408 -15.435 8.036 1.00 89.00 102 PRO A C 1
ATOM 738 O O . PRO A 1 102 ? -15.700 -16.332 8.486 1.00 89.00 102 PRO A O 1
ATOM 741 N N . ALA A 1 103 ? -17.410 -15.685 7.186 1.00 94.19 103 ALA A N 1
ATOM 742 C CA . ALA A 1 103 ? -17.665 -16.993 6.582 1.00 94.19 103 ALA A CA 1
ATOM 743 C C . ALA A 1 103 ? -16.890 -17.190 5.262 1.00 94.19 103 ALA A C 1
ATOM 745 O O . ALA A 1 103 ? -17.008 -18.242 4.634 1.00 94.19 103 ALA A O 1
ATOM 746 N N . GLY A 1 104 ? -16.096 -16.197 4.844 1.00 92.88 104 GLY A N 1
ATOM 747 C CA . GLY A 1 104 ? -15.308 -16.207 3.613 1.00 92.88 104 GLY A CA 1
ATOM 748 C C . GLY A 1 104 ? -16.104 -15.826 2.364 1.00 92.88 104 GLY A C 1
ATOM 749 O O . GLY A 1 104 ? -15.598 -15.964 1.251 1.00 92.88 104 GLY A O 1
ATOM 750 N N . LYS A 1 105 ? -17.348 -15.353 2.502 1.00 95.94 105 LYS A N 1
ATOM 751 C CA . LYS A 1 105 ? -18.147 -14.912 1.358 1.00 95.94 105 LYS A CA 1
ATOM 752 C C . LYS A 1 105 ? -17.737 -13.499 0.958 1.00 95.94 105 LYS A C 1
ATOM 754 O O . LYS A 1 105 ? -17.659 -12.605 1.796 1.00 95.94 105 LYS A O 1
ATOM 759 N N . SER A 1 106 ? -17.548 -13.289 -0.343 1.00 95.00 106 SER A N 1
ATOM 760 C CA . SER A 1 106 ? -17.314 -11.963 -0.919 1.00 95.00 106 SER A CA 1
ATOM 761 C C . SER A 1 106 ? -18.447 -10.997 -0.556 1.00 95.00 106 SER A C 1
ATOM 763 O O . SER A 1 106 ? -19.621 -11.266 -0.834 1.00 95.00 106 SER A O 1
ATOM 765 N N . TYR A 1 107 ? -18.083 -9.889 0.078 1.00 91.12 107 TYR A N 1
ATOM 766 C CA . TYR A 1 107 ? -18.961 -8.790 0.463 1.00 91.12 107 TYR A CA 1
ATOM 767 C C . TYR A 1 107 ? -18.874 -7.637 -0.543 1.00 91.12 107 TYR A C 1
ATOM 769 O O . TYR A 1 107 ? -19.902 -7.116 -0.970 1.00 91.12 107 TYR A O 1
ATOM 777 N N . ALA A 1 108 ? -17.657 -7.271 -0.955 1.00 91.38 108 ALA A N 1
ATOM 778 C CA . ALA A 1 108 ? -17.406 -6.203 -1.919 1.00 91.38 108 ALA A CA 1
ATOM 779 C C . ALA A 1 108 ? -16.134 -6.471 -2.734 1.00 91.38 108 ALA A C 1
ATOM 781 O O . ALA A 1 108 ? -15.207 -7.122 -2.248 1.00 91.38 108 ALA A O 1
ATOM 782 N N . ARG A 1 109 ? -16.088 -5.934 -3.960 1.00 95.00 109 ARG A N 1
ATOM 783 C CA . ARG A 1 109 ? -14.890 -5.892 -4.807 1.00 95.00 109 ARG A CA 1
ATOM 784 C C . ARG A 1 109 ? -14.702 -4.497 -5.381 1.00 95.00 109 ARG A C 1
ATOM 786 O O . ARG A 1 109 ? -15.670 -3.914 -5.867 1.00 95.00 109 ARG A O 1
ATOM 793 N N . VAL A 1 110 ? -13.478 -3.985 -5.318 1.00 94.00 110 VAL A N 1
ATOM 794 C CA . VAL A 1 110 ? -13.132 -2.625 -5.751 1.00 94.00 110 VAL A CA 1
ATOM 795 C C . VAL A 1 110 ? -11.757 -2.646 -6.407 1.00 94.00 110 VAL A C 1
ATOM 797 O O . VAL A 1 110 ? -10.816 -3.166 -5.820 1.00 94.00 110 VAL A O 1
ATOM 800 N N . THR A 1 111 ? -11.630 -2.053 -7.591 1.00 94.38 111 THR A N 1
ATOM 801 C CA . THR A 1 111 ? -10.330 -1.803 -8.228 1.00 94.38 111 THR A CA 1
ATOM 802 C C . THR A 1 111 ? -9.871 -0.388 -7.890 1.00 94.38 111 THR A C 1
ATOM 804 O O . THR A 1 111 ? -10.682 0.540 -7.900 1.00 94.38 111 THR A O 1
ATOM 807 N N . GLY A 1 112 ? -8.584 -0.216 -7.599 1.00 92.31 112 GLY A N 1
ATOM 808 C CA . GLY A 1 112 ? -7.986 1.077 -7.284 1.00 92.31 112 GLY A CA 1
ATOM 809 C C . GLY A 1 112 ? -6.573 1.241 -7.834 1.00 92.31 112 GLY A C 1
ATOM 810 O O . GLY A 1 112 ? -5.918 0.279 -8.245 1.00 92.31 112 GLY A O 1
ATOM 811 N N . ASP A 1 113 ? -6.097 2.481 -7.793 1.00 94.94 113 ASP A N 1
ATOM 812 C CA . ASP A 1 113 ? -4.760 2.856 -8.242 1.00 94.94 113 ASP A CA 1
ATOM 813 C C . ASP A 1 113 ? -3.803 2.899 -7.048 1.00 94.94 113 ASP A C 1
ATOM 815 O O . ASP A 1 113 ? -3.998 3.666 -6.100 1.00 94.94 113 ASP A O 1
ATOM 819 N N . VAL A 1 114 ? -2.738 2.095 -7.094 1.00 95.38 114 VAL A N 1
ATOM 820 C CA . VAL A 1 114 ? -1.642 2.186 -6.118 1.00 95.38 114 VAL A CA 1
ATOM 821 C C . VAL A 1 114 ? -0.686 3.292 -6.543 1.00 95.38 114 VAL A C 1
ATOM 823 O O . VAL A 1 114 ? -0.345 4.155 -5.744 1.00 95.38 114 VAL A O 1
ATOM 826 N N . SER A 1 115 ? -0.257 3.266 -7.801 1.00 94.44 115 SER A N 1
ATOM 827 C CA . SER A 1 115 ? 0.572 4.301 -8.411 1.00 94.44 115 SER A CA 1
ATOM 828 C C . SER A 1 115 ? 0.457 4.163 -9.921 1.00 94.44 115 SER A C 1
ATOM 830 O O . SER A 1 115 ? 0.976 3.206 -10.487 1.00 94.44 115 SER A O 1
ATOM 832 N N . VAL A 1 116 ? -0.274 5.066 -10.572 1.00 95.38 116 VAL A N 1
ATOM 833 C CA . VAL A 1 116 ? -0.492 5.043 -12.028 1.00 95.38 116 VAL A CA 1
ATOM 834 C C . VAL A 1 116 ? 0.004 6.352 -12.621 1.00 95.38 116 VAL A C 1
ATOM 836 O O . VAL A 1 116 ? -0.340 7.423 -12.124 1.00 95.38 116 VAL A O 1
ATOM 839 N N . GLY A 1 117 ? 0.848 6.278 -13.653 1.00 92.69 117 GLY A N 1
ATOM 840 C CA . GLY A 1 117 ? 1.394 7.460 -14.328 1.00 92.69 117 GLY A CA 1
ATOM 841 C C . GLY A 1 117 ? 2.410 8.276 -13.515 1.00 92.69 117 GLY A C 1
ATOM 842 O O . GLY A 1 117 ? 2.686 9.418 -13.877 1.00 92.69 117 GLY A O 1
ATOM 843 N N . HIS A 1 118 ? 2.965 7.719 -12.435 1.00 91.81 118 HIS A N 1
ATOM 844 C CA . HIS A 1 118 ? 4.007 8.368 -11.629 1.00 91.81 118 HIS A CA 1
ATOM 845 C C . HIS A 1 118 ? 5.388 7.797 -11.982 1.00 91.81 118 HIS A C 1
ATOM 847 O O . HIS A 1 118 ? 5.463 6.618 -12.315 1.00 91.81 118 HIS A O 1
ATOM 853 N N . PRO A 1 119 ? 6.493 8.558 -11.889 1.00 92.31 119 PRO A N 1
ATOM 854 C CA . PRO A 1 119 ? 7.829 8.029 -12.171 1.00 92.31 119 PRO A CA 1
ATOM 855 C C . PRO A 1 119 ? 8.184 6.825 -11.289 1.00 92.31 119 PRO A C 1
ATOM 857 O O . PRO A 1 119 ? 7.889 6.816 -10.094 1.00 92.31 119 PRO A O 1
ATOM 860 N N . SER A 1 120 ? 8.847 5.815 -11.857 1.00 90.69 120 SER A N 1
ATOM 861 C CA . SER A 1 120 ? 9.419 4.727 -11.055 1.00 90.69 120 SER A CA 1
ATOM 862 C C . SER A 1 120 ? 10.539 5.239 -10.148 1.00 90.69 120 SER A C 1
ATOM 864 O O . SER A 1 120 ? 11.322 6.091 -10.566 1.00 90.69 120 SER A O 1
ATOM 866 N N . ASP A 1 121 ? 10.661 4.670 -8.948 1.00 88.38 121 ASP A N 1
ATOM 867 C CA . ASP A 1 121 ? 11.733 5.002 -8.008 1.00 88.38 121 ASP A CA 1
ATOM 868 C C . ASP A 1 121 ? 12.944 4.066 -8.208 1.00 88.38 121 ASP A C 1
ATOM 870 O O . ASP A 1 121 ? 12.855 2.878 -7.865 1.00 88.38 121 ASP A O 1
ATOM 874 N N . PRO A 1 122 ? 14.070 4.561 -8.759 1.00 83.25 122 PRO A N 1
ATOM 875 C CA . PRO A 1 122 ? 15.244 3.733 -9.029 1.00 83.25 122 PRO A CA 1
ATOM 876 C C . PRO A 1 122 ? 16.023 3.356 -7.761 1.00 83.25 122 PRO A C 1
ATOM 878 O O . PRO A 1 122 ? 16.749 2.363 -7.770 1.00 83.25 122 PRO A O 1
ATOM 881 N N . ASP A 1 123 ? 15.854 4.102 -6.668 1.00 84.06 123 ASP A N 1
ATOM 882 C CA . ASP A 1 123 ? 16.581 3.917 -5.408 1.00 84.06 123 ASP A CA 1
ATOM 883 C C . ASP A 1 123 ? 15.885 2.901 -4.483 1.00 84.06 123 ASP A C 1
ATOM 885 O O . ASP A 1 123 ? 16.313 2.665 -3.349 1.00 84.06 123 ASP A O 1
ATOM 889 N N . LEU A 1 124 ? 14.807 2.270 -4.970 1.00 81.06 124 LEU A N 1
ATOM 890 C CA . LEU A 1 124 ? 14.017 1.261 -4.258 1.00 81.06 124 LEU A CA 1
ATOM 891 C 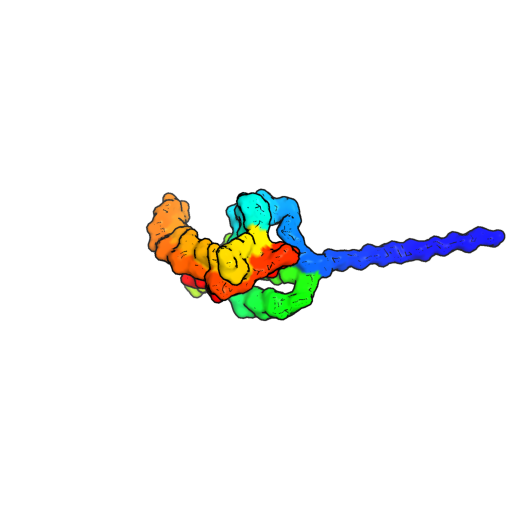C . LEU A 1 124 ? 13.483 1.775 -2.917 1.00 81.06 124 LEU A C 1
ATOM 893 O O . LEU A 1 124 ? 13.354 1.028 -1.938 1.00 81.06 124 LEU A O 1
ATOM 897 N N . ASN A 1 125 ? 13.160 3.064 -2.882 1.00 84.56 125 ASN A N 1
ATOM 898 C CA . ASN A 1 125 ? 12.577 3.699 -1.719 1.00 84.56 125 ASN A CA 1
ATOM 899 C C . ASN A 1 125 ? 11.164 3.163 -1.456 1.00 84.56 125 ASN A C 1
ATOM 901 O O . ASN A 1 125 ? 10.445 2.774 -2.381 1.00 84.56 125 ASN A O 1
ATOM 905 N N . LEU A 1 126 ? 10.758 3.163 -0.182 1.00 87.00 126 LEU A N 1
ATOM 906 C CA . LEU A 1 126 ? 9.364 2.909 0.169 1.00 87.00 126 LEU A CA 1
ATOM 907 C C . LEU A 1 126 ? 8.477 4.052 -0.319 1.00 87.00 126 LEU A C 1
ATOM 909 O O . LEU A 1 126 ? 8.796 5.224 -0.122 1.00 87.00 126 LEU A O 1
ATOM 913 N N . GLN A 1 127 ? 7.346 3.677 -0.896 1.00 90.62 127 GLN A N 1
ATOM 914 C CA . GLN A 1 127 ? 6.309 4.553 -1.417 1.00 90.62 127 GLN A CA 1
ATOM 915 C C . GLN A 1 127 ? 4.964 4.162 -0.803 1.00 90.62 127 GLN A C 1
ATOM 917 O O . GLN A 1 127 ? 4.766 3.009 -0.418 1.00 90.62 127 GLN A O 1
ATOM 922 N N . LE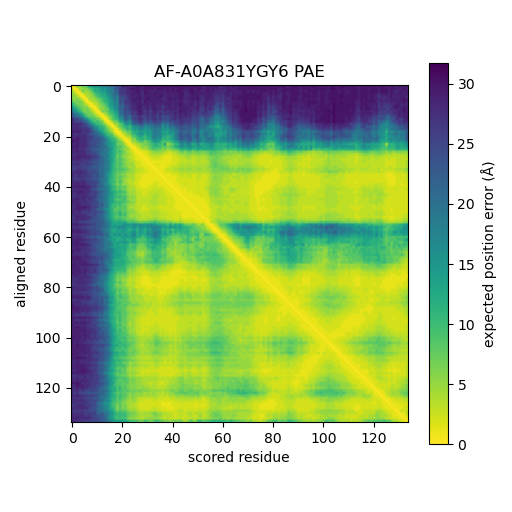U A 1 128 ? 4.049 5.122 -0.718 1.00 91.81 128 LEU A N 1
ATOM 923 C CA . LEU A 1 128 ? 2.670 4.915 -0.278 1.00 91.81 128 LEU A CA 1
ATOM 924 C C . LEU A 1 128 ? 1.742 5.044 -1.481 1.00 91.81 128 LEU A C 1
ATOM 926 O O . LEU A 1 128 ? 2.020 5.829 -2.389 1.00 91.81 128 LEU A O 1
ATOM 930 N N . SER A 1 129 ? 0.657 4.277 -1.484 1.00 93.81 129 SER A N 1
ATOM 931 C CA . SER A 1 129 ? -0.361 4.346 -2.521 1.00 93.81 129 SER A CA 1
ATOM 932 C C . SER A 1 129 ? -0.961 5.745 -2.651 1.00 93.81 129 SER A C 1
ATOM 934 O O . SER A 1 129 ? -1.158 6.453 -1.664 1.00 93.81 129 SER A O 1
ATOM 936 N N . THR A 1 130 ? -1.301 6.129 -3.882 1.00 91.44 130 THR A N 1
ATOM 937 C CA . THR A 1 130 ? -1.968 7.405 -4.188 1.00 91.44 130 THR A CA 1
ATOM 938 C C . THR A 1 130 ? -3.451 7.409 -3.821 1.00 91.44 130 THR A C 1
ATOM 940 O O . THR A 1 130 ? -4.081 8.463 -3.831 1.00 91.44 130 THR A O 1
ATOM 943 N N . SER A 1 131 ? -4.015 6.240 -3.510 1.00 89.88 131 SER A N 1
ATOM 944 C CA . SER A 1 131 ? -5.382 6.063 -3.019 1.00 89.88 131 SER A CA 1
ATOM 945 C C . SER A 1 131 ? -5.435 5.085 -1.838 1.00 89.88 131 SER A C 1
ATOM 947 O O . SER A 1 131 ? -4.499 4.304 -1.625 1.00 89.88 131 SER A O 1
ATOM 949 N N . SER A 1 132 ? -6.527 5.137 -1.074 1.00 90.69 132 SER A N 1
ATOM 950 C CA . SER A 1 132 ? -6.885 4.179 -0.022 1.00 90.69 132 SER A CA 1
ATOM 951 C C . SER A 1 132 ? -8.231 3.513 -0.324 1.00 90.69 132 SER A C 1
ATOM 953 O O . SER A 1 132 ? -9.030 4.019 -1.114 1.00 90.69 132 SER A O 1
ATOM 955 N N . LEU A 1 133 ? -8.477 2.361 0.303 1.00 90.50 133 LEU A N 1
ATOM 956 C CA . LEU A 1 133 ? -9.812 1.768 0.412 1.00 90.50 133 LEU A CA 1
ATOM 957 C C . LEU A 1 133 ? -10.412 2.165 1.765 1.00 90.50 133 LEU A C 1
ATOM 959 O O . LEU A 1 133 ? -9.759 1.935 2.781 1.00 90.50 133 LEU A O 1
ATOM 963 N N . ALA A 1 134 ? -11.637 2.693 1.774 1.00 83.69 134 ALA A N 1
ATOM 964 C CA . ALA A 1 134 ? -12.392 3.082 2.970 1.00 83.69 134 ALA A CA 1
ATOM 965 C C . ALA A 1 134 ? -13.749 2.364 3.044 1.00 83.69 134 ALA A C 1
ATOM 967 O O . ALA A 1 134 ? -14.308 2.054 1.963 1.00 83.69 134 ALA A O 1
#

Foldseek 3Di:
DDDDDDDPPPPPPPLAAPDPPPVQPPDPQKDDDVLKIKGKFKDLCVVVQVVQVPPPGRYRPDPGDPDDDPPGDMKIKMKMWDQQADPVQFRWDKDWDFDADPVRHTPDIDIGTQGHRHHHDPVRHIDIGPDIDD

Neares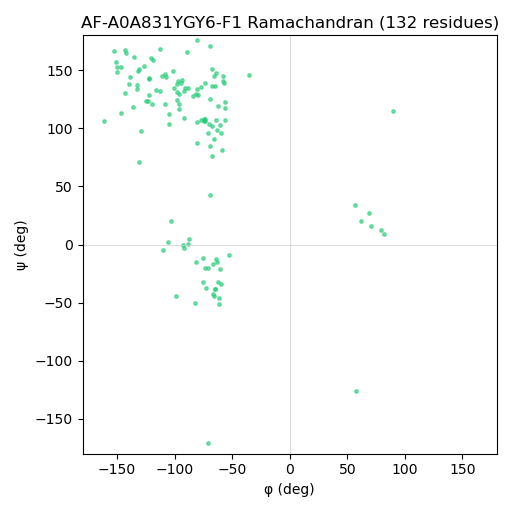t PDB structures (foldseek):
  6isl-assembly1_B-2  TM=3.816E-01  e=3.507E+00  Streptomyces xiamenensis 318
  3oml-assembly1_A  TM=3.939E-01  e=4.684E+00  Drosophila melanogaster

Radius of gyration: 19.4 Å; Cα contacts (8 Å, |Δi|>4): 207; chains: 1; bounding box: 71×31×54 Å

pLDDT: mean 79.58, std 18.66, range [31.75, 96.19]

Solvent-accessible surface area (backbone atoms only — not comparable to full-atom values): 8280 Å² total; per-residue (Å²): 138,84,85,80,79,81,77,80,80,78,78,71,76,75,67,43,57,70,64,92,43,83,66,46,83,70,36,95,52,37,54,73,58,92,70,28,36,42,34,60,45,35,20,75,52,61,67,61,46,53,56,51,65,67,49,93,54,52,38,71,87,73,76,63,50,93,73,87,55,88,99,53,74,56,36,34,39,42,37,35,28,33,49,68,44,49,100,85,41,28,16,72,39,71,46,77,48,72,43,58,46,97,87,67,47,81,72,50,76,49,77,49,52,36,39,67,82,39,76,37,52,91,83,50,53,79,43,70,32,79,46,68,50,115

Sequence (134 aa):
MVLAFLAAVLVAGSGGRAEAGEAWSKAPNAASSGNFAVLQIATTDPEALLTEWSKQTPGVSLKTDTQAVRNQIIETFIVFKGCTGDAAGNCNVTVDYEVTDPAGKSYARVTGDVSVGHPSDPDLNLQLSTSSLA